Protein AF-A0A1J3CPK9-F1 (afdb_monomer_lite)

InterPro domains:
  IPR028389 Protection of telomeres protein 1 [PTHR14513] (8-138)
  IPR057620 POT1A/B-like, OB fold domain [PF25507] (2-123)

Radius of gyration: 15.15 Å; chains: 1; bounding box: 36×28×48 Å

Organism: Noccaea caerulescens (NCBI:txid107243)

Structure (mmCIF, N/CA/C/O backbone):
data_AF-A0A1J3CPK9-F1
#
_entry.id   AF-A0A1J3CPK9-F1
#
loop_
_atom_site.group_PDB
_atom_site.id
_atom_site.type_symbol
_atom_site.label_atom_id
_atom_site.label_alt_id
_atom_site.label_comp_id
_atom_site.label_asym_id
_atom_site.label_entity_id
_atom_site.label_seq_id
_atom_site.pdbx_PDB_ins_code
_atom_site.Cartn_x
_atom_site.Cartn_y
_atom_site.Cartn_z
_atom_site.occupancy
_atom_site.B_iso_or_equiv
_atom_site.auth_seq_id
_atom_site.auth_comp_id
_atom_site.auth_asym_id
_atom_site.auth_atom_id
_atom_site.pdbx_PDB_model_num
ATOM 1 N N . HIS A 1 1 ? -6.781 -6.714 -11.767 1.00 66.38 1 HIS A N 1
ATOM 2 C CA . HIS A 1 1 ? -5.473 -6.257 -11.249 1.00 66.38 1 HIS A CA 1
ATOM 3 C C . HIS A 1 1 ? -4.381 -6.771 -12.189 1.00 66.38 1 HIS A C 1
ATOM 5 O O . HIS A 1 1 ? -4.638 -7.728 -12.905 1.00 66.38 1 HIS A O 1
ATOM 11 N N . SER A 1 2 ? -3.216 -6.124 -12.257 1.00 73.62 2 SER A N 1
ATOM 12 C CA . SER A 1 2 ? -2.172 -6.331 -13.283 1.00 73.62 2 SER A CA 1
ATOM 13 C C . SER A 1 2 ? -1.262 -7.552 -13.076 1.00 73.62 2 SER A C 1
ATOM 15 O O . SER A 1 2 ? -0.327 -7.742 -13.847 1.00 73.62 2 SER A O 1
ATOM 17 N N . GLY A 1 3 ? -1.473 -8.342 -12.018 1.00 82.62 3 GLY A N 1
ATOM 18 C CA . GLY A 1 3 ? -0.626 -9.497 -11.684 1.00 82.62 3 GLY A CA 1
ATOM 19 C C . GLY A 1 3 ? 0.801 -9.151 -11.233 1.00 82.62 3 GLY A C 1
ATOM 20 O O . GLY A 1 3 ? 1.629 -10.040 -11.118 1.00 82.62 3 GLY A O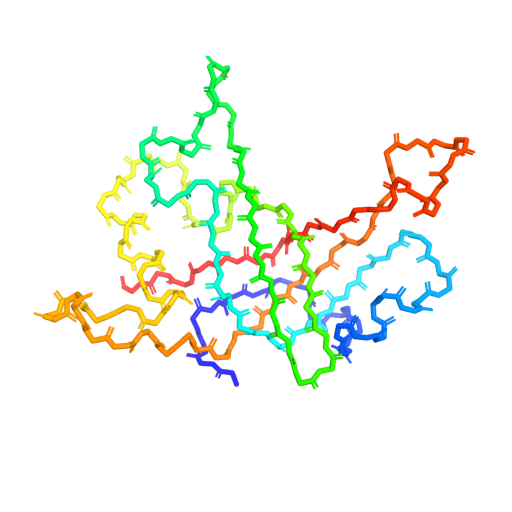 1
ATOM 21 N N . ILE A 1 4 ? 1.104 -7.872 -10.979 1.00 87.81 4 ILE A N 1
ATOM 22 C CA . ILE A 1 4 ? 2.444 -7.401 -10.565 1.00 87.81 4 ILE A CA 1
ATOM 23 C C . ILE A 1 4 ? 2.774 -7.783 -9.119 1.00 87.81 4 ILE A C 1
ATOM 25 O O . ILE A 1 4 ? 3.937 -7.784 -8.720 1.00 87.81 4 ILE A O 1
ATOM 29 N N . THR A 1 5 ? 1.760 -8.079 -8.315 1.00 91.81 5 THR A N 1
ATOM 30 C CA . THR A 1 5 ? 1.918 -8.471 -6.919 1.00 91.81 5 THR A CA 1
ATOM 31 C C . THR A 1 5 ? 1.320 -9.848 -6.680 1.00 91.81 5 THR A C 1
ATOM 33 O O . THR A 1 5 ? 0.236 -10.157 -7.175 1.00 91.81 5 THR A O 1
ATOM 36 N N . GLY A 1 6 ? 2.028 -10.658 -5.896 1.00 91.06 6 GLY A N 1
ATOM 37 C CA . GLY A 1 6 ? 1.487 -11.856 -5.263 1.00 91.06 6 GLY A CA 1
ATOM 38 C C . GLY A 1 6 ? 1.022 -11.539 -3.844 1.00 91.06 6 GLY A C 1
ATOM 39 O O . GLY A 1 6 ? 1.568 -10.641 -3.197 1.00 91.06 6 GLY A O 1
ATOM 40 N N . VAL A 1 7 ? 0.010 -12.265 -3.365 1.00 90.81 7 VAL A N 1
ATOM 41 C CA . VAL A 1 7 ? -0.463 -12.204 -1.975 1.00 90.81 7 VAL A CA 1
ATOM 42 C C . VAL A 1 7 ? -0.656 -13.613 -1.419 1.00 90.81 7 VAL A C 1
ATOM 44 O O . VAL A 1 7 ? -1.070 -14.499 -2.159 1.00 90.81 7 VAL A O 1
ATOM 47 N N . ALA A 1 8 ? -0.391 -13.822 -0.127 1.00 85.94 8 ALA A 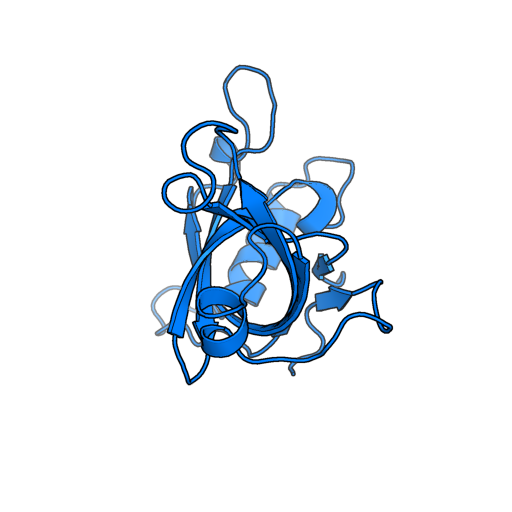N 1
ATOM 48 C CA . ALA A 1 8 ? -0.561 -15.138 0.511 1.00 85.94 8 ALA A CA 1
ATOM 49 C C . ALA A 1 8 ? -1.890 -15.306 1.277 1.00 85.94 8 ALA A C 1
ATOM 51 O O . ALA A 1 8 ? -2.269 -16.425 1.606 1.00 85.94 8 ALA A O 1
ATOM 52 N N . HIS A 1 9 ? -2.608 -14.215 1.569 1.00 80.19 9 HIS A N 1
ATOM 53 C CA . HIS A 1 9 ? -3.814 -14.229 2.409 1.00 80.19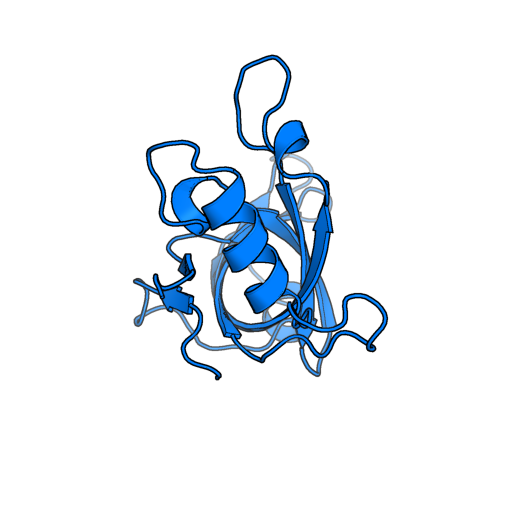 9 HIS A CA 1
ATOM 54 C C . HIS A 1 9 ? -5.108 -14.143 1.602 1.00 80.19 9 HIS A C 1
ATOM 56 O O . HIS A 1 9 ? -5.791 -13.116 1.599 1.00 80.19 9 HIS A O 1
ATOM 62 N N . GLU A 1 10 ? -5.456 -15.224 0.906 1.00 73.88 10 GLU A N 1
ATOM 63 C CA . GLU A 1 10 ? -6.699 -15.292 0.127 1.00 73.88 10 GLU A CA 1
ATOM 64 C C . GLU A 1 10 ? -7.975 -15.377 0.978 1.00 73.88 10 GLU A C 1
ATOM 66 O O . GLU A 1 10 ? -9.074 -15.164 0.468 1.00 73.88 10 GLU A O 1
ATOM 71 N N . ASP A 1 11 ? -7.837 -15.633 2.274 1.00 83.12 11 ASP A N 1
ATOM 72 C CA . ASP A 1 11 ? -8.914 -15.718 3.258 1.00 83.12 11 ASP A CA 1
ATOM 73 C C . ASP A 1 11 ? -9.327 -14.349 3.826 1.00 83.12 11 ASP A C 1
ATOM 75 O O . ASP A 1 11 ? -10.451 -14.177 4.299 1.00 83.12 11 ASP A O 1
ATOM 79 N N . ALA A 1 12 ? -8.449 -13.343 3.755 1.00 88.38 12 ALA A N 1
ATOM 80 C CA . ALA A 1 12 ? -8.747 -12.005 4.254 1.00 88.38 12 ALA A CA 1
ATOM 81 C C . ALA A 1 12 ? -9.851 -11.315 3.419 1.00 88.38 12 ALA A C 1
ATOM 83 O O . ALA A 1 12 ? -9.872 -11.454 2.185 1.00 88.38 12 ALA A O 1
ATOM 84 N N . PRO A 1 13 ? -10.740 -10.524 4.055 1.00 93.19 13 PRO A N 1
ATOM 85 C CA . PRO A 1 13 ? -11.846 -9.867 3.367 1.00 93.19 13 PRO A CA 1
ATOM 86 C C . PRO A 1 13 ? -11.327 -8.883 2.318 1.00 93.19 13 PRO A C 1
ATOM 88 O O . PRO A 1 13 ? -10.380 -8.132 2.567 1.00 93.19 13 PRO A O 1
ATOM 91 N N . PHE A 1 14 ? -11.955 -8.901 1.145 1.00 95.50 14 PHE A N 1
ATOM 92 C CA . PHE A 1 14 ? -11.618 -8.027 0.030 1.00 95.50 14 PHE A CA 1
ATOM 93 C C . PHE A 1 14 ? -12.513 -6.785 0.060 1.00 95.50 14 PHE A C 1
ATOM 95 O O . PHE A 1 14 ? -13.728 -6.903 -0.080 1.00 95.50 14 PHE A O 1
ATOM 102 N N . VAL A 1 15 ? -11.921 -5.614 0.294 1.00 97.25 15 VAL A N 1
ATOM 103 C CA . VAL A 1 15 ? -12.639 -4.368 0.618 1.00 97.25 15 VAL A CA 1
ATOM 104 C C . VAL A 1 15 ? -11.970 -3.142 -0.015 1.00 97.25 15 VAL A C 1
ATOM 106 O O . VAL A 1 15 ? -10.848 -3.230 -0.524 1.00 97.25 15 VAL A O 1
ATOM 109 N N . THR A 1 16 ? -12.642 -1.991 0.034 1.00 98.31 16 THR A N 1
ATOM 110 C CA . THR A 1 16 ? -12.082 -0.698 -0.397 1.00 98.31 16 THR A CA 1
ATOM 111 C C . THR A 1 16 ? -11.223 -0.059 0.697 1.00 98.31 16 THR A C 1
ATOM 113 O O . THR A 1 16 ? -11.308 -0.417 1.875 1.00 98.31 16 THR A O 1
ATOM 116 N N . LEU A 1 17 ? -10.403 0.932 0.345 1.00 98.50 17 LEU A N 1
ATOM 117 C CA . LEU A 1 17 ? -9.635 1.708 1.319 1.00 98.50 17 LEU A CA 1
ATOM 118 C C . LEU A 1 17 ? -10.538 2.504 2.269 1.00 98.50 17 LEU A C 1
ATOM 120 O O . LEU A 1 17 ? -10.187 2.665 3.440 1.00 98.50 17 LEU A O 1
ATOM 124 N N . MET A 1 18 ? -11.701 2.970 1.810 1.00 98.38 18 MET A N 1
ATOM 125 C CA . MET A 1 18 ? -12.674 3.634 2.678 1.00 98.38 18 MET A CA 1
ATOM 126 C C . MET A 1 18 ? -13.242 2.678 3.734 1.00 98.38 18 MET A C 1
ATOM 128 O O . MET A 1 18 ? -13.336 3.056 4.905 1.00 98.38 18 MET A O 1
ATOM 132 N N . ASP A 1 19 ? -13.534 1.426 3.371 1.00 98.19 19 ASP A N 1
ATOM 133 C CA . ASP A 1 19 ? -13.953 0.399 4.336 1.00 98.19 19 ASP A CA 1
ATOM 134 C C . ASP A 1 19 ? -12.860 0.148 5.385 1.00 98.19 19 ASP A C 1
ATOM 136 O O . ASP A 1 19 ? -13.138 0.072 6.580 1.00 98.19 19 ASP A O 1
ATOM 140 N N . VAL A 1 20 ? -11.590 0.084 4.966 1.00 97.62 20 VAL A N 1
ATOM 141 C CA . VAL A 1 20 ? -10.442 -0.069 5.880 1.00 97.62 20 VAL A CA 1
ATOM 142 C C . VAL A 1 20 ? -10.352 1.101 6.869 1.00 97.62 20 VAL A C 1
ATOM 144 O O . VAL A 1 20 ? -10.160 0.894 8.078 1.00 97.62 20 VAL A O 1
ATOM 147 N N . LEU A 1 21 ? -10.486 2.333 6.369 1.00 97.12 21 LEU A N 1
ATOM 148 C CA . LEU A 1 21 ? -10.417 3.556 7.171 1.00 97.12 21 LEU A CA 1
ATOM 149 C C . LEU A 1 21 ? -11.548 3.631 8.197 1.00 97.12 21 LEU A C 1
ATOM 151 O O . LEU A 1 21 ? -11.294 3.968 9.354 1.00 97.12 21 LEU A O 1
ATOM 155 N N . THR A 1 22 ? -12.759 3.264 7.789 1.00 96.56 22 THR A N 1
ATOM 156 C CA . THR A 1 22 ? -13.972 3.326 8.617 1.00 96.56 22 THR A CA 1
ATOM 157 C C . THR A 1 22 ? -14.227 2.061 9.437 1.00 96.56 22 THR A C 1
ATOM 159 O O . THR A 1 22 ? -15.154 2.032 10.246 1.00 96.56 22 THR A O 1
ATOM 162 N N . TYR A 1 23 ? -13.392 1.026 9.288 1.00 97.12 23 TYR A N 1
ATOM 163 C CA . TYR A 1 23 ? -13.565 -0.230 10.009 1.00 97.12 23 TYR A CA 1
ATOM 164 C C . TYR A 1 23 ? -13.551 -0.026 11.525 1.00 97.12 23 TYR A C 1
ATOM 166 O O . TYR A 1 23 ? -12.618 0.564 12.070 1.00 97.12 23 TYR A O 1
ATOM 174 N N . HIS A 1 24 ? -14.551 -0.592 12.201 1.00 94.31 24 HIS A N 1
ATOM 175 C CA . HIS A 1 24 ? -14.805 -0.417 13.633 1.00 94.31 24 HIS A CA 1
ATOM 176 C C . HIS A 1 24 ? -13.690 -0.959 14.544 1.00 94.31 24 HIS A C 1
ATOM 178 O O . HIS A 1 24 ? -13.573 -0.516 15.684 1.00 94.31 24 HIS A O 1
ATOM 184 N N . ASN A 1 25 ? -12.840 -1.871 14.053 1.00 95.38 25 ASN A N 1
ATOM 185 C CA . ASN A 1 25 ? -11.676 -2.343 14.801 1.00 95.38 25 ASN A CA 1
ATOM 186 C C . ASN A 1 25 ? -10.387 -1.653 14.343 1.00 95.38 25 ASN A C 1
ATOM 188 O O . ASN A 1 25 ? -10.037 -1.592 13.158 1.00 95.38 25 ASN A O 1
ATOM 192 N N . VAL A 1 26 ? -9.613 -1.202 15.328 1.00 94.19 26 VAL A N 1
ATOM 193 C CA . VAL A 1 26 ? -8.338 -0.517 15.095 1.00 94.19 26 VAL A CA 1
ATOM 194 C C . VAL A 1 26 ? -7.299 -1.446 14.469 1.00 94.19 26 VAL A C 1
ATOM 196 O O . VAL A 1 26 ? -6.497 -0.992 13.653 1.00 94.19 26 VAL A O 1
ATOM 199 N N . THR A 1 27 ? -7.336 -2.730 14.843 1.00 97.00 27 THR A N 1
ATOM 200 C CA . THR A 1 27 ? -6.421 -3.768 14.359 1.00 97.00 27 THR A CA 1
ATOM 201 C C . THR A 1 27 ? -7.175 -4.800 13.532 1.00 97.00 27 THR A C 1
ATOM 203 O O . THR A 1 27 ? -8.055 -5.475 14.062 1.00 97.00 27 THR A O 1
ATOM 206 N N . ALA A 1 28 ? -6.847 -4.917 12.248 1.00 96.69 28 ALA A N 1
ATOM 207 C CA . ALA A 1 28 ? -7.502 -5.841 11.325 1.00 96.69 28 ALA A CA 1
ATOM 208 C C . ALA A 1 28 ? -6.659 -6.075 10.062 1.00 96.69 28 ALA A C 1
ATOM 210 O O . ALA A 1 28 ? -5.785 -5.273 9.727 1.00 96.69 28 ALA A O 1
ATOM 211 N N . LYS A 1 29 ? -6.924 -7.189 9.372 1.00 96.94 29 LYS A N 1
ATOM 212 C CA . LYS A 1 29 ? -6.286 -7.581 8.110 1.00 96.94 29 LYS A CA 1
ATOM 213 C C . LYS A 1 29 ? -7.303 -7.519 6.971 1.00 96.94 29 LYS A C 1
ATOM 215 O O . LYS A 1 29 ? -8.442 -7.938 7.152 1.00 96.94 29 LYS A O 1
ATOM 220 N N . PHE A 1 30 ? -6.867 -7.054 5.808 1.00 96.94 30 PHE A N 1
ATOM 221 C CA . PHE A 1 30 ? -7.705 -6.853 4.628 1.00 96.94 30 PHE A CA 1
ATOM 222 C C . PHE A 1 30 ? -6.944 -7.190 3.352 1.00 96.94 30 PHE A C 1
ATOM 224 O O . PHE A 1 30 ? -5.711 -7.209 3.348 1.00 96.94 30 PHE A O 1
ATOM 231 N N . ARG A 1 31 ? -7.681 -7.362 2.257 1.00 96.88 31 ARG A N 1
ATOM 232 C CA . ARG A 1 31 ? -7.170 -7.266 0.891 1.00 96.88 31 ARG A CA 1
ATOM 233 C C . ARG A 1 31 ? -7.822 -6.103 0.166 1.00 96.88 31 ARG A C 1
ATOM 235 O O . ARG A 1 31 ? -9.022 -5.888 0.302 1.00 96.88 31 ARG A O 1
ATOM 242 N N . CYS A 1 32 ? -7.034 -5.413 -0.645 1.00 97.00 32 CYS A N 1
ATOM 243 C CA . CYS A 1 32 ? -7.500 -4.312 -1.477 1.00 97.00 32 CYS A CA 1
ATOM 244 C C . CYS A 1 32 ? -6.886 -4.406 -2.874 1.00 97.00 32 CYS A C 1
ATOM 246 O O . CYS A 1 32 ? -5.811 -4.988 -3.050 1.00 97.00 32 CYS A O 1
ATOM 248 N N . VAL A 1 33 ? -7.546 -3.783 -3.851 1.00 97.38 33 VAL A N 1
ATOM 249 C CA . VAL A 1 33 ? -6.931 -3.431 -5.135 1.00 97.38 33 VAL A CA 1
ATOM 250 C C . VAL A 1 33 ? -6.682 -1.933 -5.154 1.00 97.38 33 VAL A C 1
ATOM 252 O O . VAL A 1 33 ? -7.608 -1.141 -5.021 1.00 97.38 33 VAL A O 1
ATOM 255 N N . VAL A 1 34 ? -5.415 -1.561 -5.304 1.00 98.06 34 VAL A N 1
ATOM 256 C CA . VAL A 1 34 ? -4.927 -0.187 -5.162 1.00 98.06 34 VAL A CA 1
ATOM 257 C C . VAL A 1 34 ? -3.925 0.146 -6.259 1.00 98.06 34 VAL A C 1
ATOM 259 O O . VAL A 1 34 ? -3.415 -0.733 -6.953 1.00 98.06 34 VAL A O 1
ATOM 262 N N . ARG A 1 35 ? -3.594 1.424 -6.383 1.00 97.12 35 ARG A N 1
ATOM 263 C CA . ARG A 1 35 ? -2.424 1.928 -7.098 1.00 97.12 35 ARG A CA 1
ATOM 264 C C . ARG A 1 35 ? -1.422 2.486 -6.100 1.00 97.12 35 ARG A C 1
ATOM 266 O O . ARG A 1 35 ? -1.802 3.119 -5.117 1.00 97.12 35 ARG A O 1
ATOM 273 N N . PHE A 1 36 ? -0.138 2.279 -6.370 1.00 96.44 36 PHE A N 1
ATOM 274 C CA . PHE A 1 36 ? 0.936 2.925 -5.623 1.00 96.44 36 PHE A CA 1
ATOM 275 C C . PHE A 1 36 ? 1.237 4.262 -6.289 1.00 96.44 36 PHE A C 1
ATOM 277 O O . PHE A 1 36 ? 1.805 4.314 -7.376 1.00 96.44 36 PHE A O 1
ATOM 284 N N . ILE A 1 37 ? 0.834 5.350 -5.644 1.00 95.44 37 ILE A N 1
ATOM 285 C CA . ILE A 1 37 ? 0.992 6.699 -6.199 1.00 95.44 37 ILE A CA 1
ATOM 286 C C . ILE A 1 37 ? 2.398 7.225 -5.936 1.00 95.44 37 ILE A C 1
ATOM 288 O O . ILE A 1 37 ? 3.005 7.888 -6.775 1.00 95.44 37 ILE A O 1
ATOM 292 N N . GLN A 1 38 ? 2.936 6.912 -4.760 1.00 94.44 38 GLN A N 1
ATOM 293 C CA . GLN A 1 38 ? 4.258 7.354 -4.355 1.00 94.44 38 GLN A CA 1
ATOM 294 C C . GLN A 1 38 ? 4.871 6.362 -3.376 1.00 94.44 38 GLN A C 1
ATOM 296 O O . GLN A 1 38 ? 4.163 5.770 -2.564 1.00 94.44 38 GLN A O 1
ATOM 301 N N . VAL A 1 39 ? 6.195 6.238 -3.422 1.00 93.88 39 VAL A N 1
ATOM 302 C CA . VAL A 1 39 ? 7.008 5.566 -2.405 1.00 93.88 39 VAL A CA 1
ATOM 303 C C . VAL A 1 39 ? 8.073 6.546 -1.924 1.00 93.88 39 VAL A C 1
ATOM 305 O O . VAL A 1 39 ? 8.614 7.325 -2.716 1.00 93.88 39 VAL A O 1
ATOM 308 N N . TYR A 1 40 ? 8.335 6.536 -0.621 1.00 92.50 40 TYR A N 1
ATOM 309 C CA . TYR A 1 40 ? 9.341 7.358 0.026 1.00 92.50 40 TYR A CA 1
ATOM 310 C C . TYR A 1 40 ? 10.255 6.516 0.932 1.00 92.50 40 TYR A C 1
ATOM 312 O O . TYR A 1 40 ? 9.738 5.778 1.778 1.00 92.50 40 TYR A O 1
ATOM 320 N N . PRO A 1 41 ? 11.587 6.697 0.838 1.00 91.00 41 PRO A N 1
ATOM 321 C CA . PRO A 1 41 ? 12.284 7.515 -0.166 1.00 91.00 41 PRO A CA 1
ATOM 322 C C . PRO A 1 41 ? 12.139 6.955 -1.593 1.00 91.00 41 PRO A C 1
ATOM 324 O O . PRO A 1 41 ? 11.760 5.806 -1.769 1.00 91.00 41 PRO A O 1
ATOM 327 N N . GLN A 1 42 ? 12.387 7.783 -2.614 1.00 85.62 42 GLN A N 1
ATOM 328 C CA . GLN A 1 42 ? 12.407 7.328 -4.018 1.00 85.62 42 GLN A CA 1
ATOM 329 C C . GLN A 1 42 ? 13.750 6.699 -4.403 1.00 85.62 42 GLN A C 1
ATOM 331 O O . GLN A 1 42 ? 13.811 5.832 -5.266 1.00 85.62 42 GLN A O 1
ATOM 336 N N . ASP A 1 43 ? 14.825 7.155 -3.763 1.00 88.06 43 ASP A N 1
ATOM 337 C CA . ASP A 1 43 ? 16.169 6.633 -3.969 1.00 88.06 43 ASP A CA 1
ATOM 338 C C . ASP A 1 43 ? 16.333 5.321 -3.196 1.00 88.06 43 ASP A C 1
ATOM 340 O O . ASP A 1 43 ? 16.298 5.319 -1.961 1.00 88.06 43 ASP A O 1
ATOM 344 N N . VAL A 1 44 ? 16.520 4.222 -3.927 1.00 87.69 44 VAL A N 1
ATOM 345 C CA . VAL A 1 44 ? 16.678 2.865 -3.384 1.00 87.69 44 VAL A CA 1
ATOM 346 C C . VAL A 1 44 ? 17.833 2.776 -2.385 1.00 87.69 44 VAL A C 1
ATOM 348 O O . VAL A 1 44 ? 17.717 2.098 -1.364 1.00 87.69 44 VAL A O 1
ATOM 351 N N . ARG A 1 45 ? 18.897 3.559 -2.588 1.00 87.12 45 ARG A N 1
ATOM 352 C CA . ARG A 1 45 ? 20.056 3.625 -1.679 1.00 87.12 45 ARG A CA 1
ATOM 353 C C . ARG A 1 45 ? 19.690 4.150 -0.288 1.00 87.12 45 ARG A C 1
ATOM 355 O O . ARG A 1 45 ? 20.428 3.949 0.669 1.00 87.12 45 ARG A O 1
ATOM 362 N N . LYS A 1 46 ? 18.539 4.821 -0.162 1.00 89.25 46 LYS A N 1
ATOM 363 C CA . LYS A 1 46 ? 18.013 5.379 1.093 1.00 89.25 46 LYS A CA 1
ATOM 364 C C . LYS A 1 46 ? 16.930 4.509 1.731 1.00 89.25 46 LYS A C 1
ATOM 366 O O . LYS A 1 46 ? 16.324 4.926 2.713 1.00 89.25 46 LYS A O 1
ATOM 371 N N . PHE A 1 47 ? 16.646 3.325 1.185 1.00 88.44 47 PHE A N 1
ATOM 372 C CA . PHE A 1 47 ? 15.593 2.453 1.719 1.00 88.44 47 PHE A CA 1
ATOM 373 C C . PHE A 1 47 ? 15.918 1.933 3.117 1.00 88.44 47 PHE A C 1
ATOM 375 O O . PHE A 1 47 ? 15.004 1.618 3.884 1.00 88.44 47 PHE A O 1
ATOM 382 N N . ARG A 1 48 ? 17.209 1.849 3.438 1.00 86.31 48 ARG A N 1
ATOM 383 C CA . ARG A 1 48 ? 17.709 1.453 4.747 1.00 86.31 48 ARG A CA 1
ATOM 384 C C . ARG A 1 48 ? 18.054 2.682 5.576 1.00 86.31 48 ARG A C 1
ATOM 386 O O . ARG A 1 48 ? 18.624 3.643 5.065 1.00 86.31 48 ARG A O 1
ATOM 393 N N . ASP A 1 49 ? 17.691 2.640 6.851 1.00 83.75 49 ASP A N 1
ATOM 394 C CA . ASP A 1 49 ? 18.177 3.603 7.832 1.00 83.75 49 ASP A CA 1
ATOM 395 C C . ASP A 1 49 ? 19.625 3.294 8.256 1.00 83.75 49 ASP A C 1
ATOM 397 O O . ASP A 1 49 ? 20.258 2.360 7.759 1.00 83.75 49 ASP A O 1
ATOM 401 N N . SER A 1 50 ? 20.159 4.099 9.178 1.00 85.06 50 SER A N 1
ATOM 402 C CA . SER A 1 50 ? 21.511 3.929 9.726 1.00 85.06 50 SER A CA 1
ATOM 403 C C . SER A 1 50 ? 21.729 2.581 10.418 1.00 85.06 50 SER A C 1
ATOM 405 O O . SER A 1 50 ? 22.868 2.134 10.507 1.00 85.06 50 SER A O 1
ATOM 407 N N . ASP A 1 51 ? 20.656 1.924 10.869 1.00 85.19 51 ASP A N 1
ATOM 408 C CA . ASP A 1 51 ? 20.696 0.608 11.514 1.00 85.19 51 ASP A CA 1
ATOM 409 C C . ASP A 1 51 ? 20.527 -0.531 10.490 1.00 85.19 51 ASP A C 1
ATOM 411 O O . ASP A 1 51 ? 20.394 -1.700 10.858 1.00 85.19 51 ASP A O 1
ATOM 415 N N . GLY A 1 52 ? 20.476 -0.204 9.193 1.00 81.56 52 GLY A N 1
ATOM 416 C CA . GLY A 1 52 ? 20.267 -1.156 8.108 1.00 81.56 52 GLY A CA 1
ATOM 417 C C . GLY A 1 52 ? 18.820 -1.636 7.961 1.00 81.56 52 GLY A C 1
ATOM 418 O O . GLY A 1 52 ? 18.560 -2.529 7.148 1.00 81.56 52 GLY A O 1
ATOM 419 N N . LYS A 1 53 ? 17.862 -1.070 8.708 1.00 84.50 53 LYS A N 1
ATOM 420 C CA . LYS A 1 53 ? 16.453 -1.479 8.664 1.00 84.50 53 LYS A CA 1
ATOM 421 C C . LYS A 1 53 ? 15.728 -0.789 7.522 1.00 84.50 53 LYS A C 1
ATOM 423 O O . LYS A 1 53 ? 15.877 0.410 7.299 1.00 84.50 53 LYS A O 1
ATOM 428 N N . PHE A 1 54 ? 14.881 -1.542 6.823 1.00 85.25 54 PHE A N 1
ATOM 429 C CA . PHE A 1 54 ? 14.018 -0.970 5.794 1.00 85.25 54 PHE A CA 1
ATOM 430 C C . PHE A 1 54 ? 12.984 -0.036 6.416 1.00 85.25 54 PHE A C 1
ATOM 432 O O . PHE A 1 54 ? 12.210 -0.440 7.288 1.00 85.25 54 PHE A O 1
ATOM 439 N N . LYS A 1 55 ? 12.944 1.200 5.922 1.00 83.69 55 LYS A N 1
ATOM 440 C CA . LYS A 1 55 ? 11.997 2.220 6.360 1.00 83.69 55 LYS A CA 1
ATOM 441 C C . LYS A 1 55 ? 11.386 2.902 5.148 1.00 83.69 55 LYS A C 1
ATOM 443 O O . LYS A 1 55 ? 11.846 3.948 4.698 1.00 83.69 55 LYS A O 1
ATOM 448 N N . LEU A 1 56 ? 10.321 2.295 4.643 1.00 92.12 56 LEU A N 1
ATOM 449 C CA . LEU A 1 56 ? 9.620 2.769 3.462 1.00 92.12 56 LEU A CA 1
ATOM 450 C C . LEU A 1 56 ? 8.185 3.139 3.796 1.00 92.12 56 LEU A C 1
ATOM 452 O O . LEU A 1 56 ? 7.508 2.452 4.566 1.00 92.12 56 LEU A O 1
ATOM 456 N N . LEU A 1 57 ? 7.725 4.219 3.180 1.00 95.81 57 LEU A N 1
ATOM 457 C CA . LEU A 1 57 ? 6.332 4.631 3.174 1.00 95.81 57 LEU A CA 1
ATOM 458 C C . LEU A 1 57 ? 5.816 4.630 1.743 1.00 95.81 57 LEU A C 1
ATOM 460 O O . LEU A 1 57 ? 6.552 4.968 0.820 1.00 95.81 57 LEU A O 1
ATOM 464 N N . ALA A 1 58 ? 4.549 4.291 1.565 1.00 97.12 58 ALA A N 1
ATOM 465 C CA . ALA A 1 58 ? 3.865 4.430 0.295 1.00 97.12 58 ALA A CA 1
ATOM 466 C C . ALA A 1 58 ? 2.522 5.125 0.474 1.00 97.12 58 ALA A C 1
ATOM 468 O O . ALA A 1 58 ? 1.865 4.970 1.504 1.00 97.12 58 ALA A O 1
ATOM 469 N N . ILE A 1 59 ? 2.119 5.870 -0.550 1.00 98.12 59 ILE A N 1
ATOM 470 C CA . ILE A 1 59 ? 0.757 6.370 -0.689 1.00 98.12 59 ILE A CA 1
ATOM 471 C C . ILE A 1 59 ? 0.013 5.422 -1.618 1.00 98.12 59 ILE A C 1
ATOM 473 O O . ILE A 1 59 ? 0.369 5.286 -2.791 1.00 98.12 59 ILE A O 1
ATOM 477 N N . LEU A 1 60 ? -1.006 4.770 -1.070 1.00 98.19 60 LEU A N 1
ATOM 478 C CA . LEU A 1 60 ? -1.931 3.932 -1.817 1.00 98.19 60 LEU A CA 1
ATOM 479 C C . LEU A 1 60 ? -3.172 4.733 -2.170 1.00 98.19 60 LEU A C 1
ATOM 481 O O . LEU A 1 60 ? -3.621 5.554 -1.370 1.00 98.19 60 LEU A O 1
ATOM 485 N N . GLU A 1 61 ? -3.733 4.450 -3.333 1.00 98.38 61 GLU A N 1
ATOM 486 C CA . GLU A 1 61 ? -4.992 5.015 -3.800 1.00 98.38 61 GLU A CA 1
ATOM 487 C C . GLU A 1 61 ? -5.906 3.914 -4.328 1.00 98.38 61 GLU A C 1
ATOM 489 O O . GLU A 1 61 ? -5.457 3.001 -5.023 1.00 98.38 61 GLU A O 1
ATOM 494 N N . ASP A 1 62 ? -7.197 4.045 -4.050 1.00 97.81 62 ASP A N 1
ATOM 495 C CA . ASP A 1 62 ? -8.254 3.444 -4.848 1.00 97.81 62 ASP A CA 1
ATOM 496 C C . ASP A 1 62 ? -9.321 4.491 -5.198 1.00 97.81 62 ASP A C 1
ATOM 498 O O . ASP A 1 62 ? -9.133 5.686 -4.974 1.00 97.81 62 ASP A O 1
ATOM 502 N N . ALA A 1 63 ? -10.446 4.063 -5.773 1.00 97.06 63 ALA A N 1
ATOM 503 C CA . ALA A 1 63 ? -11.529 4.974 -6.147 1.00 97.06 63 ALA A CA 1
ATOM 504 C C . ALA A 1 63 ? -12.192 5.690 -4.950 1.00 97.06 63 ALA A C 1
ATOM 506 O O . ALA A 1 63 ? -12.968 6.621 -5.154 1.00 97.06 63 ALA A O 1
ATOM 507 N N . THR A 1 64 ? -11.928 5.249 -3.719 1.00 98.38 64 THR A N 1
ATOM 508 C CA . THR A 1 64 ? -12.632 5.680 -2.508 1.00 98.38 64 THR A CA 1
ATOM 509 C C . THR A 1 64 ? -11.768 6.525 -1.579 1.00 98.38 64 THR A C 1
ATOM 511 O O . THR A 1 64 ? -12.293 7.409 -0.905 1.00 98.38 64 THR A O 1
ATOM 514 N N . ALA A 1 65 ? -10.454 6.278 -1.522 1.00 98.25 65 ALA A N 1
ATOM 515 C CA . ALA A 1 65 ? -9.566 6.984 -0.605 1.00 98.25 65 ALA A CA 1
ATOM 516 C C . ALA A 1 65 ? -8.084 6.916 -1.007 1.00 98.25 65 ALA A C 1
ATOM 518 O O . ALA A 1 65 ? -7.665 6.159 -1.883 1.00 98.25 65 ALA A O 1
ATOM 519 N N . ARG A 1 66 ? -7.270 7.692 -0.280 1.00 98.31 66 ARG A N 1
ATOM 520 C CA . ARG A 1 66 ? -5.809 7.569 -0.244 1.00 98.31 66 ARG A CA 1
ATOM 521 C C . ARG A 1 66 ? -5.334 7.320 1.179 1.00 98.31 66 ARG A C 1
ATOM 523 O O . ARG A 1 66 ? -5.791 7.995 2.100 1.00 98.31 66 ARG A O 1
ATOM 530 N N . ILE A 1 67 ? -4.379 6.409 1.359 1.00 98.19 67 ILE A N 1
ATOM 531 C CA . ILE A 1 67 ? -3.783 6.124 2.672 1.00 98.19 67 ILE A CA 1
ATOM 532 C C . ILE A 1 67 ? -2.259 6.056 2.606 1.00 98.19 67 ILE A C 1
ATOM 534 O O . ILE A 1 67 ? -1.682 5.668 1.593 1.00 98.19 67 ILE A O 1
ATOM 538 N N . CYS A 1 68 ? -1.604 6.403 3.715 1.00 97.88 68 CYS A N 1
ATOM 539 C CA . CYS A 1 68 ? -0.169 6.209 3.897 1.00 97.88 68 CYS A CA 1
ATOM 540 C C . CYS A 1 68 ? 0.091 4.887 4.626 1.00 97.88 68 CYS A C 1
ATOM 542 O O . CYS A 1 68 ? -0.476 4.641 5.696 1.00 97.88 68 CYS A O 1
ATOM 544 N N . VAL A 1 69 ? 0.956 4.049 4.058 1.00 97.88 69 VAL A N 1
ATOM 545 C CA . VAL A 1 69 ? 1.284 2.719 4.580 1.00 97.88 69 VAL A CA 1
ATOM 546 C C . VAL A 1 69 ? 2.787 2.539 4.719 1.00 97.88 69 VAL A C 1
ATOM 548 O O . VAL A 1 69 ? 3.558 3.096 3.943 1.00 97.88 69 VAL A O 1
ATOM 551 N N . SER A 1 70 ? 3.218 1.726 5.677 1.00 96.12 70 SER A N 1
ATOM 552 C CA . SER A 1 70 ? 4.608 1.268 5.753 1.00 96.12 70 SER A CA 1
ATOM 553 C C . SER A 1 70 ? 4.849 0.031 4.884 1.00 96.12 70 SER A C 1
ATOM 555 O O . SER A 1 70 ? 3.999 -0.862 4.827 1.00 96.12 70 SER A O 1
ATOM 557 N N . LEU A 1 71 ? 6.023 -0.032 4.250 1.00 93.06 71 LEU A N 1
ATOM 558 C CA . LEU A 1 71 ? 6.518 -1.190 3.500 1.00 93.06 71 LEU A CA 1
ATOM 559 C C . LEU A 1 71 ? 7.764 -1.778 4.178 1.00 93.06 71 LEU A C 1
ATOM 561 O O . LEU A 1 71 ? 8.522 -1.063 4.835 1.00 93.06 71 LEU A O 1
ATOM 565 N N . TYR A 1 72 ? 7.991 -3.074 3.969 1.00 87.94 72 TYR A N 1
ATOM 566 C CA . TYR A 1 72 ? 9.149 -3.817 4.476 1.00 87.94 72 TYR A CA 1
ATOM 567 C C . TYR A 1 72 ? 9.924 -4.473 3.331 1.00 87.94 72 TYR A C 1
ATOM 569 O O . TYR A 1 72 ? 9.393 -4.618 2.234 1.00 87.94 72 TYR A O 1
ATOM 577 N N . ALA A 1 73 ? 11.154 -4.919 3.601 1.00 84.81 73 ALA A N 1
ATOM 578 C CA . ALA A 1 73 ? 12.032 -5.566 2.618 1.00 84.81 73 ALA A CA 1
ATOM 579 C C . ALA A 1 73 ? 11.349 -6.713 1.854 1.00 84.81 73 ALA A C 1
ATOM 581 O O . ALA A 1 73 ? 11.438 -6.780 0.631 1.00 84.81 73 ALA A O 1
ATOM 582 N N . ALA A 1 74 ? 10.593 -7.553 2.573 1.00 86.62 74 ALA A N 1
ATOM 583 C CA . ALA A 1 74 ? 9.872 -8.699 2.017 1.00 86.62 74 ALA A CA 1
ATOM 584 C C . ALA A 1 74 ? 8.907 -8.323 0.878 1.00 86.62 74 ALA A C 1
ATOM 586 O O . ALA A 1 74 ? 8.654 -9.141 -0.000 1.00 86.62 74 ALA A O 1
ATOM 587 N N . PHE A 1 75 ? 8.427 -7.074 0.831 1.00 89.88 75 PHE A N 1
ATOM 588 C CA . PHE A 1 75 ? 7.593 -6.586 -0.267 1.00 89.88 75 PHE A CA 1
ATOM 589 C C . PHE A 1 75 ? 8.315 -6.621 -1.620 1.00 89.88 75 PHE A C 1
ATOM 591 O O . PHE A 1 75 ? 7.692 -6.847 -2.654 1.00 89.88 75 PHE A O 1
ATOM 598 N N . PHE A 1 76 ? 9.635 -6.449 -1.629 1.00 86.88 76 PHE A N 1
ATOM 599 C CA . PHE A 1 76 ? 10.431 -6.564 -2.847 1.00 86.88 76 PHE A CA 1
ATOM 600 C C . PHE A 1 76 ? 10.806 -8.014 -3.168 1.00 86.88 76 PHE A C 1
ATOM 602 O O . PHE A 1 76 ? 11.374 -8.243 -4.231 1.00 86.88 76 PHE A O 1
ATOM 609 N N . GLY A 1 77 ? 10.486 -8.990 -2.310 1.00 77.06 77 GLY A N 1
ATOM 610 C CA . GLY A 1 77 ? 10.777 -10.409 -2.544 1.00 77.06 77 GLY A CA 1
ATOM 611 C C . GLY A 1 77 ? 12.270 -10.718 -2.702 1.00 77.06 77 GLY A C 1
ATOM 612 O O . GLY A 1 77 ? 12.614 -11.632 -3.443 1.00 77.06 77 GLY A O 1
ATOM 613 N N . CYS A 1 78 ? 13.149 -9.921 -2.085 1.00 67.56 78 CYS A N 1
ATOM 614 C CA . CYS A 1 78 ? 14.597 -10.091 -2.167 1.00 67.56 78 CYS A CA 1
ATOM 615 C C . CYS A 1 78 ? 15.213 -10.182 -0.767 1.00 67.56 78 CYS A C 1
ATOM 617 O O . CYS A 1 78 ? 15.052 -9.265 0.041 1.00 67.56 78 CYS A O 1
ATOM 619 N N . ASP A 1 79 ? 15.991 -11.238 -0.530 1.00 61.19 79 ASP A N 1
ATOM 620 C CA . ASP A 1 79 ? 16.807 -11.395 0.682 1.00 61.19 79 ASP A CA 1
ATOM 621 C C . ASP A 1 79 ? 18.159 -10.664 0.550 1.00 61.19 79 ASP A C 1
ATOM 623 O O . ASP A 1 79 ? 18.784 -10.295 1.545 1.00 61.19 79 ASP A O 1
ATOM 627 N N . GLN A 1 80 ? 18.593 -10.406 -0.691 1.00 59.41 80 GLN A N 1
ATOM 628 C CA . GLN A 1 80 ? 19.830 -9.700 -1.032 1.00 59.41 80 GLN A CA 1
ATOM 629 C C . GLN A 1 80 ? 19.551 -8.394 -1.787 1.00 59.41 80 GLN A C 1
ATOM 631 O O . GLN A 1 80 ? 18.555 -8.263 -2.500 1.00 59.41 80 GLN A O 1
ATOM 636 N N . ILE A 1 81 ? 20.424 -7.402 -1.595 1.00 62.53 81 ILE A N 1
ATOM 637 C CA . ILE A 1 81 ? 20.299 -6.077 -2.210 1.00 62.53 81 ILE A CA 1
ATOM 638 C C . ILE A 1 81 ? 20.775 -6.167 -3.658 1.00 62.53 81 ILE A C 1
ATOM 640 O O . ILE A 1 81 ? 21.965 -6.060 -3.929 1.00 62.53 81 ILE A O 1
ATOM 644 N N . ASP A 1 82 ? 19.839 -6.327 -4.581 1.00 80.75 82 ASP A N 1
ATOM 645 C CA . ASP A 1 82 ? 20.043 -5.919 -5.966 1.00 80.75 82 ASP A CA 1
ATOM 646 C C . ASP A 1 82 ? 19.386 -4.542 -6.140 1.00 80.75 82 ASP A C 1
ATOM 648 O O . ASP A 1 82 ? 18.158 -4.432 -6.224 1.00 80.75 82 ASP A O 1
ATOM 652 N N . GLU A 1 83 ? 20.192 -3.474 -6.090 1.00 85.31 83 GLU A N 1
ATOM 653 C CA . GLU A 1 83 ? 19.692 -2.104 -6.260 1.00 85.31 83 GLU A CA 1
ATOM 654 C C . GLU A 1 83 ? 19.004 -1.928 -7.614 1.00 85.31 83 GLU A C 1
ATOM 656 O O . GLU A 1 83 ? 17.937 -1.314 -7.677 1.00 85.31 83 GLU A O 1
ATOM 661 N N . GLU A 1 84 ? 19.560 -2.513 -8.677 1.00 87.19 84 GLU A N 1
ATOM 662 C CA . GLU A 1 84 ? 18.996 -2.439 -10.023 1.00 87.19 84 GLU A CA 1
ATOM 663 C C . GLU A 1 84 ? 17.639 -3.152 -10.075 1.00 87.19 84 GLU A C 1
ATOM 665 O O . GLU A 1 84 ? 16.643 -2.580 -10.531 1.00 87.19 84 GLU A O 1
ATOM 670 N N . GLY A 1 85 ? 17.564 -4.364 -9.523 1.00 87.00 85 GLY A N 1
ATOM 671 C CA . GLY A 1 85 ? 16.319 -5.118 -9.401 1.00 87.00 85 GLY A CA 1
ATOM 672 C C . GLY A 1 85 ? 15.249 -4.379 -8.592 1.00 87.00 85 GLY A C 1
ATOM 673 O O . GLY A 1 85 ? 14.073 -4.379 -8.966 1.00 87.00 85 GLY A O 1
ATOM 674 N N . MET A 1 86 ? 15.629 -3.695 -7.508 1.00 87.81 86 MET A N 1
ATOM 675 C CA . MET A 1 86 ? 14.704 -2.868 -6.725 1.00 87.81 86 MET A CA 1
ATOM 676 C C . MET A 1 86 ? 14.225 -1.635 -7.495 1.00 87.81 86 MET A C 1
ATOM 678 O O . MET A 1 86 ? 13.035 -1.320 -7.429 1.00 87.81 86 MET A O 1
ATOM 682 N N . VAL A 1 87 ? 15.106 -0.961 -8.241 1.00 89.12 87 VAL A N 1
ATOM 683 C CA . VAL A 1 87 ? 14.728 0.173 -9.100 1.00 89.12 87 VAL A CA 1
ATOM 684 C C . VAL A 1 87 ? 13.727 -0.275 -10.166 1.00 89.12 87 VAL A C 1
ATOM 686 O O . VAL A 1 87 ? 12.680 0.357 -10.307 1.00 89.12 87 VAL A O 1
ATOM 689 N N . LYS A 1 88 ? 13.978 -1.397 -10.854 1.00 88.69 88 LYS A N 1
ATOM 690 C CA . LYS A 1 88 ? 13.050 -1.960 -11.854 1.00 88.69 88 LYS A CA 1
ATOM 691 C C . LYS A 1 88 ? 11.689 -2.290 -11.245 1.00 88.69 88 LYS A C 1
ATOM 693 O O . LYS A 1 88 ? 10.650 -1.865 -11.753 1.00 88.69 88 LYS A O 1
ATOM 698 N N . LYS A 1 89 ? 11.678 -2.977 -10.097 1.00 90.06 89 LYS A N 1
ATOM 699 C CA . LYS A 1 89 ? 10.446 -3.292 -9.354 1.00 90.06 89 LYS A CA 1
ATOM 700 C C . LYS A 1 89 ? 9.685 -2.028 -8.946 1.00 90.06 89 LYS A C 1
ATOM 702 O O . LYS A 1 89 ? 8.465 -1.976 -9.102 1.00 90.06 89 LYS A O 1
ATOM 707 N N . LEU A 1 90 ? 10.388 -1.006 -8.458 1.00 90.50 90 LEU A N 1
ATOM 708 C CA . LEU A 1 90 ? 9.789 0.266 -8.060 1.00 90.50 90 LEU A CA 1
ATOM 709 C C . LEU A 1 90 ? 9.194 1.017 -9.256 1.00 90.50 90 LEU A C 1
ATOM 711 O O . LEU A 1 90 ? 8.062 1.489 -9.169 1.00 90.50 90 LEU A O 1
ATOM 715 N N . ASN A 1 91 ? 9.918 1.101 -10.373 1.00 89.81 91 ASN A N 1
ATOM 716 C CA . ASN A 1 91 ? 9.430 1.743 -11.593 1.00 89.81 91 ASN A CA 1
ATOM 717 C C . ASN A 1 91 ? 8.182 1.037 -12.122 1.00 89.81 91 ASN A C 1
ATOM 719 O O . ASN A 1 91 ? 7.175 1.699 -12.361 1.00 89.81 91 ASN A O 1
ATOM 723 N N . ARG A 1 92 ? 8.185 -0.299 -12.188 1.00 89.69 92 ARG A N 1
ATOM 724 C CA . ARG A 1 92 ? 7.017 -1.092 -12.597 1.00 89.69 92 ARG A CA 1
ATOM 725 C C . ARG A 1 92 ? 5.807 -0.854 -11.687 1.00 89.69 92 ARG A C 1
ATOM 727 O O . ARG A 1 92 ? 4.690 -0.691 -12.174 1.00 89.69 92 ARG A O 1
ATOM 734 N N . LEU A 1 93 ? 6.022 -0.793 -10.373 1.00 92.25 93 LEU A N 1
ATOM 735 C CA . LEU A 1 93 ? 4.968 -0.531 -9.389 1.00 92.25 93 LEU A CA 1
ATOM 736 C C . LEU A 1 93 ? 4.382 0.883 -9.512 1.00 92.25 93 LEU A C 1
ATOM 738 O O . LEU A 1 93 ? 3.182 1.074 -9.328 1.00 92.25 93 LEU A O 1
ATOM 742 N N . LEU A 1 94 ? 5.228 1.864 -9.822 1.00 92.44 94 LEU A N 1
ATOM 743 C CA . LEU A 1 94 ? 4.838 3.262 -9.999 1.00 92.44 94 LEU A CA 1
ATOM 744 C C . LEU A 1 94 ? 4.419 3.582 -11.442 1.00 92.44 94 LEU A C 1
ATOM 746 O O . LEU A 1 94 ? 4.115 4.735 -11.728 1.00 92.44 94 LEU A O 1
ATOM 750 N N . GLY A 1 95 ? 4.405 2.597 -12.346 1.00 90.00 95 GLY A N 1
ATOM 751 C CA . GLY A 1 95 ? 4.071 2.787 -13.759 1.00 90.00 95 GLY A CA 1
ATOM 752 C C . GLY A 1 95 ? 5.022 3.735 -14.493 1.00 90.00 95 GLY A C 1
ATOM 753 O O . GLY A 1 95 ? 4.569 4.512 -15.329 1.00 90.00 95 GLY A O 1
ATOM 754 N N . GLY A 1 96 ? 6.303 3.737 -14.116 1.00 84.06 96 GLY A N 1
ATOM 755 C CA . GLY A 1 96 ? 7.365 4.429 -14.839 1.00 84.06 96 GLY A CA 1
ATOM 756 C C . GLY A 1 96 ? 7.772 3.656 -16.088 1.00 84.06 96 GLY A C 1
ATOM 757 O O . GLY A 1 96 ? 7.870 2.430 -16.050 1.00 84.06 96 GLY A O 1
ATOM 758 N N . ASP A 1 97 ? 8.008 4.387 -17.171 1.00 74.75 97 ASP A N 1
ATOM 759 C CA . ASP A 1 97 ? 8.527 3.841 -18.419 1.00 74.75 97 ASP A CA 1
ATOM 760 C C . ASP A 1 97 ? 10.064 3.795 -18.360 1.00 74.75 97 ASP A C 1
ATOM 762 O O . ASP A 1 97 ? 10.707 4.773 -17.969 1.00 74.75 97 ASP A O 1
ATOM 766 N N . GLU A 1 98 ? 10.653 2.642 -18.686 1.00 68.50 98 GLU A N 1
ATOM 767 C CA . GLU A 1 98 ? 12.112 2.468 -18.685 1.00 68.50 98 GLU A CA 1
ATOM 768 C C . GLU A 1 98 ? 12.786 3.182 -19.867 1.00 68.50 98 GLU A C 1
ATOM 770 O O . GLU A 1 98 ? 13.942 3.589 -19.753 1.00 68.50 98 GLU A O 1
ATOM 775 N N . MET A 1 99 ? 12.069 3.355 -20.981 1.00 68.19 99 MET A N 1
ATOM 776 C CA . MET A 1 99 ? 12.570 3.959 -22.217 1.00 68.19 99 MET A CA 1
ATOM 777 C C . MET A 1 99 ? 12.428 5.482 -22.207 1.00 68.19 99 MET A C 1
ATOM 779 O O . MET A 1 99 ? 13.290 6.175 -22.747 1.00 68.19 99 MET A O 1
ATOM 783 N N . ASP A 1 100 ? 11.377 6.014 -21.573 1.00 74.69 100 ASP A N 1
ATOM 784 C CA . ASP A 1 100 ? 11.204 7.459 -21.399 1.00 74.69 100 ASP A CA 1
ATOM 785 C C . ASP A 1 100 ? 10.771 7.849 -19.971 1.00 74.69 100 ASP A C 1
ATOM 787 O O . ASP A 1 100 ? 9.578 7.968 -19.666 1.00 74.69 100 ASP A O 1
ATOM 791 N N . PRO A 1 101 ? 11.741 8.164 -19.092 1.00 71.38 101 PRO A N 1
ATOM 792 C CA . PRO A 1 101 ? 11.480 8.603 -17.723 1.00 71.38 101 PRO A CA 1
ATOM 793 C C . PRO A 1 101 ? 10.677 9.908 -17.607 1.00 71.38 101 PRO A C 1
ATOM 795 O O . PRO A 1 101 ? 10.265 10.264 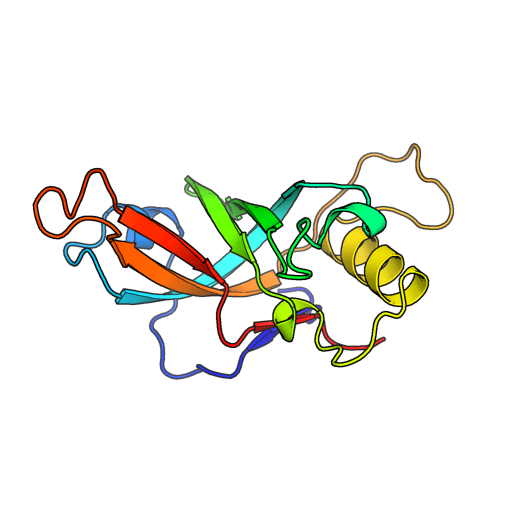-16.500 1.00 71.38 101 PRO A O 1
ATOM 798 N N . LYS A 1 102 ? 10.505 10.663 -18.705 1.00 76.56 102 LYS A N 1
ATOM 799 C CA . LYS A 1 102 ? 9.745 11.922 -18.730 1.00 76.56 102 LYS A CA 1
ATOM 800 C C . LYS A 1 102 ? 8.257 11.701 -18.981 1.00 76.56 102 LYS A C 1
ATOM 802 O O . LYS A 1 102 ? 7.481 12.639 -18.783 1.00 76.56 102 LYS A O 1
ATOM 807 N N . LEU A 1 103 ? 7.850 10.503 -19.406 1.00 79.62 103 LEU A N 1
ATOM 808 C CA . LEU A 1 103 ? 6.440 10.205 -19.607 1.00 79.62 103 LEU A CA 1
ATOM 809 C C . LEU A 1 103 ? 5.672 10.251 -18.279 1.00 79.62 103 LEU A C 1
ATOM 811 O O . LEU A 1 103 ? 6.193 9.844 -17.232 1.00 79.62 103 LEU A O 1
ATOM 815 N N . PRO A 1 104 ? 4.414 10.730 -18.298 1.00 81.94 104 PRO A N 1
ATOM 816 C CA . PRO A 1 104 ? 3.549 10.655 -17.135 1.00 81.94 104 PRO A CA 1
ATOM 817 C C . PRO A 1 104 ? 3.431 9.212 -16.652 1.00 81.94 104 PRO A C 1
ATOM 819 O O . PRO A 1 104 ? 3.078 8.308 -17.410 1.00 81.94 104 PRO A O 1
ATOM 822 N N . ARG A 1 105 ? 3.701 9.007 -15.364 1.00 86.88 105 ARG A N 1
ATOM 823 C CA . ARG A 1 105 ? 3.527 7.704 -14.729 1.00 86.88 105 ARG A CA 1
ATOM 824 C C . ARG A 1 105 ? 2.062 7.291 -14.754 1.00 86.88 105 ARG A C 1
ATOM 826 O O . ARG A 1 105 ? 1.185 8.096 -14.439 1.00 86.88 105 ARG A O 1
ATOM 833 N N . ASN A 1 106 ? 1.812 6.016 -15.034 1.00 89.06 106 ASN A N 1
ATOM 834 C CA . ASN A 1 106 ? 0.480 5.421 -14.937 1.00 89.06 106 ASN A CA 1
ATOM 835 C C . ASN A 1 106 ? 0.527 4.167 -14.052 1.00 89.06 106 ASN A C 1
ATOM 837 O O . ASN A 1 106 ? 0.639 3.052 -14.573 1.00 89.06 106 ASN A O 1
ATOM 841 N N . PRO A 1 107 ? 0.487 4.329 -12.714 1.00 93.75 107 PRO A N 1
ATOM 842 C CA . PRO A 1 107 ? 0.597 3.206 -11.801 1.00 93.75 107 PRO A CA 1
ATOM 843 C C . PRO A 1 107 ? -0.487 2.145 -12.063 1.00 93.75 107 PRO A C 1
ATOM 845 O O . PRO A 1 107 ? -1.679 2.467 -12.134 1.00 93.75 107 PRO A O 1
ATOM 848 N N . PRO A 1 108 ? -0.109 0.866 -12.185 1.00 94.94 108 PRO A N 1
ATOM 849 C CA . PRO A 1 108 ? -1.050 -0.219 -12.412 1.00 94.94 108 PRO A CA 1
ATOM 850 C C . PRO A 1 108 ? -1.878 -0.531 -11.157 1.00 94.94 108 PRO A C 1
ATOM 852 O O . PRO A 1 108 ? -1.439 -0.339 -10.025 1.00 94.94 108 PRO A O 1
ATOM 855 N N . TRP A 1 109 ? -3.080 -1.076 -11.361 1.00 96.38 109 TRP A N 1
ATOM 856 C CA . TRP A 1 109 ? -3.914 -1.601 -10.276 1.00 96.38 109 TRP A CA 1
ATOM 857 C C . TRP A 1 109 ? -3.377 -2.946 -9.786 1.00 96.38 109 TRP A C 1
ATOM 859 O O . TRP A 1 109 ? -3.426 -3.934 -10.522 1.00 96.38 109 TRP A O 1
ATOM 869 N N . VAL A 1 110 ? -2.933 -3.005 -8.537 1.00 95.94 110 VAL A N 1
ATOM 870 C CA . VAL A 1 110 ? -2.330 -4.186 -7.910 1.00 95.94 110 VAL A CA 1
ATOM 871 C C . VAL A 1 110 ? -3.135 -4.639 -6.702 1.00 95.94 110 VAL A C 1
ATOM 873 O O . VAL A 1 110 ? -3.810 -3.838 -6.062 1.00 95.94 110 VAL A O 1
ATOM 876 N N . GLN A 1 111 ? -3.068 -5.931 -6.390 1.00 95.50 111 GLN A N 1
ATOM 877 C CA . GLN A 1 111 ? -3.676 -6.477 -5.181 1.00 95.50 111 GLN A CA 1
ATOM 878 C C . GLN A 1 111 ? -2.669 -6.434 -4.030 1.00 95.50 111 GLN A C 1
ATOM 880 O O . GLN A 1 111 ? -1.490 -6.723 -4.226 1.00 95.50 111 GLN A O 1
ATOM 885 N N . CYS A 1 112 ? -3.113 -6.103 -2.824 1.00 96.06 112 CYS A N 1
ATOM 886 C CA . CYS A 1 112 ? -2.256 -6.162 -1.646 1.00 96.06 112 CYS A CA 1
ATOM 887 C C . CYS A 1 112 ? -3.023 -6.535 -0.385 1.00 96.06 112 CYS A C 1
ATOM 889 O O . CYS A 1 112 ? -4.214 -6.240 -0.261 1.00 96.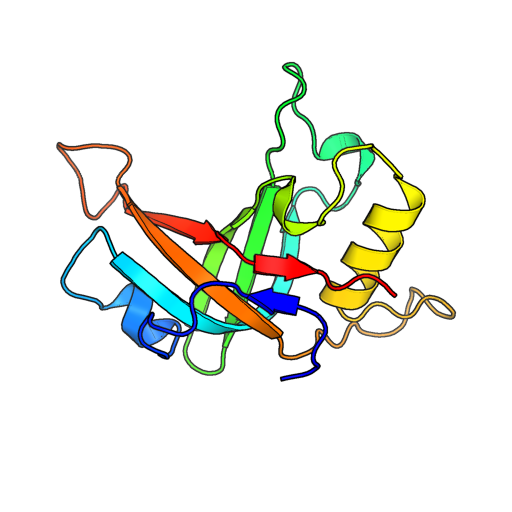06 112 CYS A O 1
ATOM 891 N N . CYS A 1 113 ? -2.313 -7.112 0.579 1.00 96.94 113 CYS A N 1
ATOM 892 C CA . CYS A 1 113 ? -2.809 -7.308 1.930 1.00 96.94 113 CYS A CA 1
ATOM 893 C C . CYS A 1 113 ? -2.404 -6.126 2.825 1.00 96.94 113 CYS A C 1
ATOM 895 O O . CYS A 1 113 ? -1.236 -5.729 2.886 1.00 96.94 113 CYS A O 1
ATOM 897 N N . LEU A 1 114 ? -3.383 -5.570 3.540 1.00 97.25 114 LEU A N 1
ATOM 898 C CA . LEU A 1 114 ? -3.224 -4.435 4.447 1.00 97.25 114 LEU A CA 1
ATOM 899 C C . LEU A 1 114 ? -3.513 -4.834 5.886 1.00 97.25 114 LEU A C 1
ATOM 901 O O . LEU A 1 114 ? -4.530 -5.460 6.176 1.00 97.25 114 LEU A O 1
ATOM 905 N N . PHE A 1 115 ? -2.632 -4.432 6.795 1.00 97.00 115 PHE A N 1
ATOM 906 C CA . PHE A 1 115 ? -2.825 -4.596 8.229 1.00 97.00 115 PHE A CA 1
ATOM 907 C C . PHE A 1 115 ? -2.915 -3.230 8.897 1.00 97.00 115 PHE A C 1
ATOM 909 O O . PHE A 1 115 ? -1.960 -2.448 8.843 1.00 97.00 115 PHE A O 1
ATOM 916 N N . SER A 1 116 ? -4.049 -2.951 9.535 1.00 97.31 116 SER A N 1
ATOM 917 C CA . SER A 1 116 ? -4.199 -1.815 10.438 1.00 97.31 116 SER A CA 1
ATOM 918 C C . SER A 1 116 ? -3.756 -2.209 11.846 1.00 97.31 116 SER A C 1
ATOM 920 O O . SER A 1 116 ? -3.964 -3.341 12.277 1.00 97.31 116 SER A O 1
ATOM 922 N N . PHE A 1 117 ? -3.095 -1.296 12.551 1.00 96.75 117 PHE A N 1
ATOM 923 C CA . PHE A 1 117 ? -2.632 -1.490 13.927 1.00 96.75 117 PHE A CA 1
ATOM 924 C C . PHE A 1 117 ? -2.440 -0.142 14.616 1.00 96.75 117 PHE A C 1
ATOM 926 O O . PHE A 1 117 ? -2.294 0.879 13.949 1.00 96.75 117 PHE A O 1
ATOM 933 N N . TYR A 1 118 ? -2.389 -0.119 15.944 1.00 96.56 118 TYR A N 1
ATOM 934 C CA . TYR A 1 118 ? -2.067 1.086 16.710 1.00 96.56 118 TYR A CA 1
ATOM 935 C C . TYR A 1 118 ? -0.672 1.002 17.329 1.00 96.56 118 TYR A C 1
ATOM 937 O O . TYR A 1 118 ? -0.168 -0.082 17.622 1.00 96.56 118 TYR A O 1
ATOM 945 N N . ARG A 1 119 ? -0.039 2.157 17.553 1.00 95.56 119 ARG A N 1
ATOM 946 C CA . ARG A 1 119 ? 1.276 2.238 18.220 1.00 95.56 119 ARG A CA 1
ATOM 947 C C . ARG A 1 119 ? 1.183 2.602 19.699 1.00 95.56 119 ARG A C 1
ATOM 949 O O . ARG A 1 119 ? 2.100 2.302 20.454 1.00 95.56 119 ARG A O 1
ATOM 956 N N . ASN A 1 120 ? 0.095 3.247 20.108 1.00 96.06 120 ASN A N 1
ATOM 957 C CA . ASN A 1 120 ? -0.128 3.719 21.466 1.00 96.06 120 ASN A CA 1
ATOM 958 C C . ASN A 1 120 ? -1.424 3.123 22.026 1.00 96.06 120 ASN A C 1
ATOM 960 O O . ASN A 1 120 ? -2.511 3.429 21.547 1.00 96.06 120 ASN A O 1
ATOM 964 N N . LYS A 1 121 ? -1.319 2.311 23.085 1.00 95.50 121 LYS A N 1
ATOM 965 C CA . LYS A 1 121 ? -2.485 1.716 23.765 1.00 95.50 121 LYS A CA 1
ATOM 966 C C . LYS A 1 121 ? -3.445 2.763 24.340 1.00 95.50 121 LYS A C 1
ATOM 968 O O . LYS A 1 121 ? -4.636 2.488 24.426 1.00 95.50 121 LYS A O 1
ATOM 973 N N . LYS A 1 122 ? -2.927 3.931 24.738 1.00 96.94 122 LYS A N 1
ATOM 974 C CA . LYS A 1 122 ? -3.717 5.035 25.309 1.00 96.94 122 LYS A CA 1
ATOM 975 C C . LYS A 1 122 ? -4.426 5.880 24.245 1.00 96.94 122 LYS A C 1
ATOM 977 O O . LYS A 1 122 ? -5.322 6.634 24.588 1.00 96.94 122 LYS A O 1
ATOM 982 N N . ASP A 1 123 ? -4.028 5.752 22.982 1.00 96.12 123 ASP A N 1
ATOM 983 C CA . ASP A 1 123 ? -4.613 6.466 21.846 1.00 96.12 123 ASP A CA 1
ATOM 984 C C . ASP A 1 123 ? -4.655 5.529 20.636 1.00 96.12 123 ASP A C 1
ATOM 986 O O . ASP A 1 123 ? -3.846 5.615 19.709 1.00 96.12 123 ASP A O 1
ATOM 990 N N . GLN A 1 124 ? -5.549 4.543 20.686 1.00 96.62 124 GLN A N 1
ATOM 991 C CA . GLN A 1 124 ? -5.576 3.495 19.667 1.00 96.62 124 GLN A CA 1
ATOM 992 C C . GLN A 1 124 ? -5.945 4.065 18.291 1.00 96.62 124 GLN A C 1
ATOM 994 O O . GLN A 1 124 ? -5.298 3.741 17.297 1.00 96.62 124 GLN A O 1
ATOM 999 N N . TRP A 1 125 ? -6.937 4.955 18.236 1.00 95.19 125 TRP A N 1
ATOM 1000 C CA . TRP A 1 125 ? -7.418 5.539 16.986 1.00 95.19 125 TRP A CA 1
ATOM 1001 C C . TRP A 1 125 ? -6.464 6.588 16.408 1.00 95.19 125 TRP A C 1
ATOM 1003 O O . TRP A 1 125 ? -6.116 6.488 15.232 1.00 95.19 125 TRP A O 1
ATOM 1013 N N . GLY A 1 126 ? -5.965 7.541 17.203 1.00 96.00 126 GLY A N 1
ATOM 1014 C CA . GLY A 1 126 ? -5.034 8.568 16.714 1.00 96.00 126 GLY A CA 1
ATOM 1015 C C . GLY A 1 126 ? -3.659 8.003 16.338 1.00 96.00 126 GLY A C 1
ATOM 1016 O O . GLY A 1 126 ? -2.994 8.469 15.402 1.00 96.00 126 GLY A O 1
ATOM 1017 N N . SER A 1 127 ? -3.253 6.910 16.989 1.00 96.69 127 SER A N 1
ATOM 1018 C CA . SER A 1 127 ? -2.028 6.184 16.646 1.00 96.69 127 SER A CA 1
ATOM 1019 C C . SER A 1 127 ? -2.227 5.039 15.650 1.00 96.69 127 SER A C 1
ATOM 1021 O O . SER A 1 127 ? -1.268 4.296 15.406 1.00 96.69 127 SER A O 1
ATOM 1023 N N . ARG A 1 128 ? -3.421 4.899 15.050 1.00 97.62 128 ARG A N 1
ATOM 1024 C CA . ARG A 1 128 ? -3.686 3.893 14.015 1.00 97.62 128 ARG A CA 1
ATOM 1025 C C . ARG A 1 128 ? -2.792 4.148 12.804 1.00 97.62 128 ARG A C 1
ATOM 1027 O O . ARG A 1 128 ? -2.643 5.277 12.333 1.00 97.62 128 ARG A O 1
ATOM 1034 N N . ARG A 1 129 ? -2.144 3.098 12.322 1.00 97.31 129 ARG A N 1
ATOM 1035 C CA . ARG A 1 129 ? -1.250 3.076 11.165 1.00 97.31 129 ARG A CA 1
ATOM 1036 C C . ARG A 1 129 ? -1.560 1.842 10.330 1.00 97.31 129 ARG A C 1
ATOM 1038 O O . ARG A 1 129 ? -2.217 0.910 10.790 1.00 97.31 129 ARG A O 1
ATOM 1045 N N . PHE A 1 130 ? -1.061 1.856 9.105 1.00 97.75 130 PHE A N 1
ATOM 1046 C CA . PHE A 1 130 ? -1.285 0.806 8.127 1.00 97.75 130 PHE A CA 1
ATOM 1047 C C . PHE A 1 130 ? 0.058 0.303 7.615 1.00 97.75 130 PHE A C 1
ATOM 1049 O O . PHE A 1 130 ? 1.008 1.075 7.464 1.00 97.75 130 PHE A O 1
ATOM 1056 N N . ARG A 1 131 ? 0.144 -0.994 7.339 1.00 96.75 131 ARG A N 1
ATOM 1057 C CA . ARG A 1 131 ? 1.295 -1.592 6.664 1.00 96.75 131 ARG A CA 1
ATOM 1058 C C . ARG A 1 131 ? 0.847 -2.588 5.612 1.00 96.75 131 ARG A C 1
ATOM 106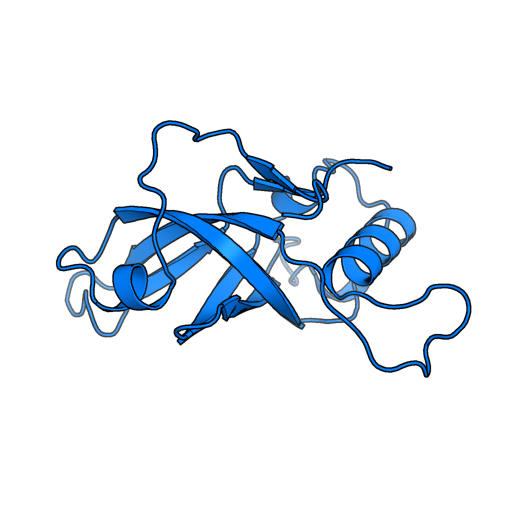0 O O . ARG A 1 131 ? -0.174 -3.253 5.788 1.00 96.75 131 ARG A O 1
ATOM 1067 N N . ILE A 1 132 ? 1.661 -2.722 4.576 1.00 96.06 132 ILE A N 1
ATOM 1068 C CA . ILE A 1 132 ? 1.599 -3.878 3.688 1.00 96.06 132 ILE A CA 1
ATOM 1069 C C . ILE A 1 132 ? 2.217 -5.073 4.417 1.00 96.06 132 ILE A C 1
ATOM 1071 O O . ILE A 1 132 ? 3.223 -4.936 5.119 1.00 96.06 132 ILE A O 1
ATOM 1075 N N . PHE A 1 133 ? 1.595 -6.235 4.271 1.00 94.25 133 PHE A N 1
ATOM 1076 C CA . PHE A 1 133 ? 2.101 -7.507 4.779 1.00 94.25 133 PHE A CA 1
ATOM 1077 C C . PHE A 1 133 ? 1.789 -8.611 3.766 1.00 94.25 133 PHE A C 1
ATOM 1079 O O . PHE A 1 133 ? 0.924 -8.403 2.920 1.00 94.25 133 PHE A O 1
ATOM 1086 N N . ASP A 1 134 ? 2.516 -9.731 3.802 1.00 93.75 134 ASP A N 1
ATOM 1087 C CA . ASP A 1 134 ? 2.271 -10.943 2.993 1.00 93.75 134 ASP A CA 1
ATOM 1088 C C . ASP A 1 134 ? 1.897 -10.676 1.525 1.00 93.75 134 ASP A C 1
ATOM 1090 O O . ASP A 1 134 ? 1.047 -11.333 0.924 1.00 93.75 134 ASP A O 1
ATOM 1094 N N . THR A 1 135 ? 2.544 -9.651 0.975 1.00 94.00 135 THR A N 1
ATOM 1095 C CA . THR A 1 135 ? 2.422 -9.158 -0.391 1.00 94.00 135 THR A CA 1
ATOM 1096 C C . THR A 1 135 ? 3.837 -8.968 -0.898 1.00 94.00 135 THR A C 1
ATOM 1098 O O . THR A 1 135 ? 4.654 -8.379 -0.188 1.00 94.00 135 THR A O 1
ATOM 1101 N N . TRP A 1 136 ? 4.120 -9.418 -2.113 1.00 93.06 136 TRP A N 1
ATOM 1102 C CA . TRP A 1 136 ? 5.418 -9.236 -2.759 1.00 93.06 136 TRP A CA 1
ATOM 1103 C C . TRP A 1 136 ? 5.233 -8.820 -4.212 1.00 93.06 136 TRP A C 1
ATOM 1105 O O . TRP A 1 136 ? 4.250 -9.189 -4.853 1.00 93.06 136 TRP A O 1
ATOM 1115 N N . ILE A 1 137 ? 6.183 -8.059 -4.749 1.00 90.50 137 ILE A N 1
ATOM 1116 C CA . ILE A 1 137 ? 6.258 -7.785 -6.184 1.00 90.50 137 ILE A CA 1
ATOM 1117 C C . ILE A 1 137 ? 6.731 -9.067 -6.871 1.00 90.50 137 ILE A C 1
ATOM 1119 O O . ILE A 1 137 ? 7.790 -9.602 -6.536 1.00 90.50 137 ILE A O 1
ATOM 1123 N N . THR A 1 138 ? 5.948 -9.574 -7.821 1.00 86.19 138 THR A N 1
ATOM 1124 C CA . THR A 1 138 ? 6.312 -10.752 -8.613 1.00 86.19 138 THR A CA 1
ATOM 1125 C C . THR A 1 138 ? 7.608 -10.478 -9.367 1.00 86.19 138 THR A C 1
ATOM 1127 O O . THR A 1 138 ? 7.757 -9.401 -9.955 1.00 86.19 138 THR A O 1
ATOM 1130 N N . ALA A 1 139 ? 8.533 -11.441 -9.366 1.00 65.19 139 ALA A N 1
ATOM 1131 C CA . ALA A 1 139 ? 9.700 -11.379 -10.236 1.00 65.19 139 ALA A CA 1
ATOM 1132 C C . ALA A 1 139 ? 9.250 -11.250 -11.701 1.00 65.19 139 ALA A C 1
ATOM 1134 O O . ALA A 1 139 ? 8.197 -11.769 -12.082 1.00 65.19 139 ALA A O 1
ATOM 1135 N N . SER A 1 140 ? 10.025 -10.501 -12.481 1.00 55.22 140 SER A N 1
ATOM 1136 C CA . SER A 1 140 ? 9.988 -10.584 -13.944 1.00 55.22 140 SER A CA 1
ATOM 1137 C C . SER A 1 140 ? 11.163 -11.453 -14.350 1.00 55.22 140 SER A C 1
ATOM 1139 O O . SER A 1 140 ? 12.217 -11.277 -13.694 1.00 55.22 140 SER A O 1
#

Foldseek 3Di:
DPLQKDFDCPPFAEDDPVCVLPPPDQWGKHKYWWAFQDKPPLQLVPQADPVRFGWMWTWIDDPPDIAIATEGPCQAVDPDDPSVSVNVSSCQRQQADPVDNPDDRDGDTDMFMKTWFADDPVCSSVRIHMYTDRMYGDDD

Sequence (140 aa):
HSGITGVAHEDAPFVTLMDVLTYHNVTAKFRCVVRFIQVYPQDVRKFRDSDGKFKLLAILEDATARICVSLYAAFFGCDQIDEEGMVKKLNRLLGGDEMDPKLPRNPPWVQCCLFSFYRNKKDQWGSRRFRIFDTWITAS

pLDDT: mean 89.83, std 9.32, range [55.22, 98.5]

Secondary structure (DSSP, 8-state):
--S-EEES-TTS-B--HHHHHH-S-SSEEEEEEEEEEEEESSSGGGSB-TTS-B-EEEEEE-SS-EEEEEE-GGGGT-SS--HHHHHHHHHHHTT--SS-TTSPP----EEEEEEEEES-TT-TTTTEEEEEESEEEPP-